Protein AF-A0A1A8QWS3-F1 (afdb_monomer)

InterPro domains:
  IPR003961 Fibronectin type III [cd00063] (28-76)
  IPR013783 Immunoglobulin-like fold [G3DSA:2.60.40.10] (25-90)
  IPR015152 Growth hormone/erythropoietin receptor, ligand binding [PF09067] (25-90)
  IPR036116 Fibronectin type III superfamily [SSF49265] (19-90)

Radius of gyration: 25.27 Å; Cα contacts (8 Å, |Δi|>4): 124; chains: 1; bounding box: 44×25×82 Å

Foldseek 3Di:
DDDPPPDCDPVNVVVVVVPPPPLFFDDWDDKAWDDKDDPPVQKIKTAIDTGHNSPPDDDDWDWDDDPPDPDIDTQPDCPPVHHRMGIGND

pLDDT: mean 83.09, std 15.13, range [37.53, 96.62]

Organism: NCBI:txid451742

Sequence (90 aa):
MRKAEGGISLRLLLLFMLHATGTSYSPPGKPTLTRCRSPEKETFTCWWEPGSDGGLPTKYALYYRKENSDKVFECPDYRTAGENSCFFNK

Secondary structure (DSSP, 8-state):
---------HHHHHHHHHH-------PPPPPEEEEEE-SSSS-EEEEEE----TTS------EEE-TT---EEE-S-SSTT-TTEEEE--

Nearest PDB structures (foldseek):
  3npz-assembly1_B  TM=9.039E-01  e=1.905E-08  Rattus norvegicus
  3ew3-assembly1_B  TM=9.112E-01  e=4.256E-08  Rattus norvegicus
  4i18-assembly1_C  TM=8.503E-01  e=4.192E-07  Homo sapiens
  3ncf-assembly1_B  TM=8.476E-01  e=5.368E-07  Homo sapiens
  3ncb-assembly1_B  TM=8.432E-01  e=6.074E-07  Homo sapiens

Structure (mmCIF, N/CA/C/O backbone):
data_AF-A0A1A8QWS3-F1
#
_entry.id   AF-A0A1A8QWS3-F1
#
loop_
_atom_site.group_PDB
_atom_site.id
_atom_site.type_symbol
_atom_site.label_atom_id
_atom_site.label_alt_id
_atom_site.label_comp_id
_atom_site.label_asym_id
_atom_site.label_entity_id
_atom_site.label_seq_id
_atom_site.pdbx_PDB_ins_code
_atom_site.Cartn_x
_atom_site.Cartn_y
_atom_site.Cartn_z
_atom_site.occupancy
_atom_site.B_iso_or_equiv
_atom_site.auth_seq_id
_atom_site.auth_comp_id
_atom_site.auth_asym_id
_atom_site.auth_atom_id
_atom_site.pdbx_PDB_model_num
ATOM 1 N N . MET A 1 1 ? 14.099 -1.180 -64.829 1.00 37.53 1 MET A N 1
ATOM 2 C CA . MET A 1 1 ? 13.883 -2.087 -63.680 1.00 37.53 1 MET A CA 1
ATOM 3 C C . MET A 1 1 ? 15.071 -1.947 -62.739 1.00 37.53 1 MET A C 1
ATOM 5 O O . MET A 1 1 ? 16.173 -2.303 -63.128 1.00 37.53 1 MET A O 1
ATOM 9 N N . ARG A 1 2 ? 14.899 -1.328 -61.565 1.00 43.59 2 ARG A N 1
ATOM 10 C CA . ARG A 1 2 ? 15.979 -1.180 -60.575 1.00 43.59 2 ARG A CA 1
ATOM 11 C C . ARG A 1 2 ? 15.944 -2.399 -59.655 1.00 43.59 2 ARG A C 1
ATOM 13 O O . ARG A 1 2 ? 14.994 -2.540 -58.894 1.00 43.59 2 ARG A O 1
ATOM 20 N N . LYS A 1 3 ? 16.942 -3.284 -59.743 1.00 40.03 3 LYS A N 1
ATOM 21 C CA . LYS A 1 3 ? 17.159 -4.306 -58.713 1.00 40.03 3 LYS A CA 1
ATOM 22 C C . LYS A 1 3 ? 17.724 -3.605 -57.481 1.00 40.03 3 LYS A C 1
ATOM 24 O O . LYS A 1 3 ? 18.856 -3.135 -57.503 1.00 40.03 3 LYS A O 1
ATOM 29 N N . ALA A 1 4 ? 16.911 -3.493 -56.438 1.00 47.00 4 ALA A N 1
ATOM 30 C CA . ALA A 1 4 ? 17.395 -3.182 -55.105 1.00 47.00 4 ALA A CA 1
ATOM 31 C C . ALA A 1 4 ? 17.969 -4.479 -54.523 1.00 47.00 4 ALA A C 1
ATOM 33 O O . ALA A 1 4 ? 17.218 -5.350 -54.088 1.00 47.00 4 ALA A O 1
ATOM 34 N N . GLU A 1 5 ? 19.288 -4.643 -54.568 1.00 49.19 5 GLU A N 1
ATOM 35 C CA . GLU A 1 5 ? 19.945 -5.708 -53.812 1.00 49.19 5 GLU A CA 1
ATOM 36 C C . GLU A 1 5 ? 20.088 -5.233 -52.367 1.00 49.19 5 GLU A C 1
ATOM 38 O O . GLU A 1 5 ? 21.011 -4.507 -52.002 1.00 49.19 5 GLU A O 1
ATOM 43 N N . GLY A 1 6 ? 19.085 -5.584 -51.559 1.00 59.09 6 GLY A N 1
ATOM 44 C CA . GLY A 1 6 ? 19.042 -5.337 -50.121 1.00 59.09 6 GLY A CA 1
ATOM 45 C C . GLY A 1 6 ? 20.048 -6.212 -49.376 1.00 59.09 6 GLY A C 1
ATOM 46 O O . GLY A 1 6 ? 19.663 -7.138 -48.671 1.00 59.09 6 GLY A O 1
ATOM 47 N N . GLY A 1 7 ? 21.338 -5.932 -49.542 1.00 62.00 7 GLY A N 1
ATOM 48 C CA . GLY A 1 7 ? 22.399 -6.489 -48.710 1.00 62.00 7 GLY A CA 1
ATOM 49 C C . GLY A 1 7 ? 22.561 -5.644 -47.452 1.00 62.00 7 GLY A C 1
ATOM 50 O O . GLY A 1 7 ? 23.219 -4.605 -47.479 1.00 62.00 7 GLY A O 1
ATOM 51 N N . ILE A 1 8 ? 21.953 -6.061 -46.342 1.00 65.88 8 ILE A N 1
ATOM 52 C CA . ILE A 1 8 ? 22.160 -5.415 -45.041 1.00 65.88 8 ILE A CA 1
ATOM 53 C C . ILE A 1 8 ? 23.631 -5.630 -44.647 1.00 65.88 8 ILE A C 1
ATOM 55 O O . ILE A 1 8 ? 24.058 -6.752 -44.386 1.00 65.88 8 ILE A O 1
ATOM 59 N N . SER A 1 9 ? 24.426 -4.555 -44.645 1.00 74.75 9 SER A N 1
ATOM 60 C CA . SER A 1 9 ? 25.855 -4.605 -44.307 1.00 74.75 9 SER A CA 1
ATOM 61 C C . SER A 1 9 ? 26.062 -5.147 -42.889 1.00 74.75 9 SER A C 1
ATOM 63 O O . SER A 1 9 ? 25.398 -4.707 -41.953 1.00 74.75 9 SER A O 1
ATOM 65 N N . LEU A 1 10 ? 27.030 -6.049 -42.699 1.00 66.62 10 LEU A N 1
ATOM 66 C CA . LEU A 1 10 ? 27.403 -6.604 -41.387 1.00 66.62 10 LEU A CA 1
ATOM 67 C C . LEU A 1 10 ? 27.733 -5.507 -40.355 1.00 66.62 10 LEU A C 1
ATOM 69 O O . LEU A 1 10 ? 27.464 -5.663 -39.168 1.00 66.62 10 LEU A O 1
ATOM 73 N N . ARG A 1 11 ? 28.247 -4.356 -40.814 1.00 69.19 11 ARG A N 1
ATOM 74 C CA . ARG A 1 11 ? 28.453 -3.154 -39.987 1.00 69.19 11 ARG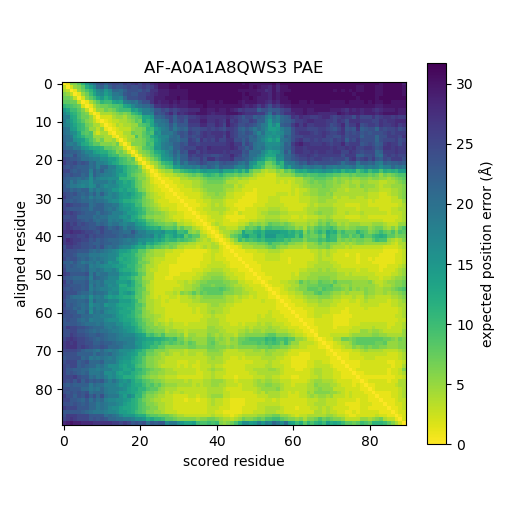 A CA 1
ATOM 75 C C . ARG A 1 11 ? 27.133 -2.576 -39.470 1.00 69.19 11 ARG A C 1
ATOM 77 O O . ARG A 1 11 ? 27.073 -2.157 -38.321 1.00 69.19 11 ARG A O 1
ATOM 84 N N . LEU A 1 12 ? 26.091 -2.585 -40.302 1.00 66.19 12 LEU A N 1
ATOM 85 C CA . LEU A 1 12 ? 24.747 -2.130 -39.951 1.00 66.19 12 LEU A CA 1
ATOM 86 C C . LEU A 1 12 ? 24.098 -3.083 -38.934 1.00 66.19 12 LEU A C 1
ATOM 88 O O . LEU A 1 12 ? 23.521 -2.616 -37.961 1.00 66.19 12 LEU A O 1
ATOM 92 N N . LEU A 1 13 ? 24.274 -4.402 -39.090 1.00 67.38 13 LEU A N 1
ATOM 93 C CA . LEU A 1 13 ? 23.818 -5.401 -38.108 1.00 67.38 13 LEU A CA 1
ATOM 94 C C . LEU A 1 13 ? 24.506 -5.232 -36.743 1.00 67.38 13 LEU A C 1
ATOM 96 O O . LEU A 1 13 ? 23.837 -5.245 -35.714 1.00 67.38 13 LEU A O 1
ATOM 100 N N . LEU A 1 14 ? 25.826 -5.017 -36.726 1.00 65.88 14 LEU A N 1
ATOM 101 C CA . LEU A 1 14 ? 26.589 -4.782 -35.492 1.00 65.88 14 LEU A CA 1
ATOM 102 C C . LEU A 1 14 ? 26.154 -3.493 -34.770 1.00 65.88 14 LEU A C 1
ATOM 104 O O . LEU A 1 14 ? 26.080 -3.476 -33.544 1.00 65.88 14 LEU A O 1
ATOM 108 N N . LEU A 1 15 ? 25.813 -2.439 -35.521 1.00 65.50 15 LEU A N 1
ATOM 109 C CA . LEU A 1 15 ? 25.241 -1.201 -34.978 1.00 65.50 15 LEU A CA 1
ATOM 110 C C . LEU A 1 15 ? 23.838 -1.415 -34.383 1.00 65.50 15 LEU A C 1
ATOM 112 O O . LEU A 1 15 ? 23.515 -0.800 -33.372 1.00 65.50 15 LEU A O 1
ATOM 116 N N . PHE A 1 16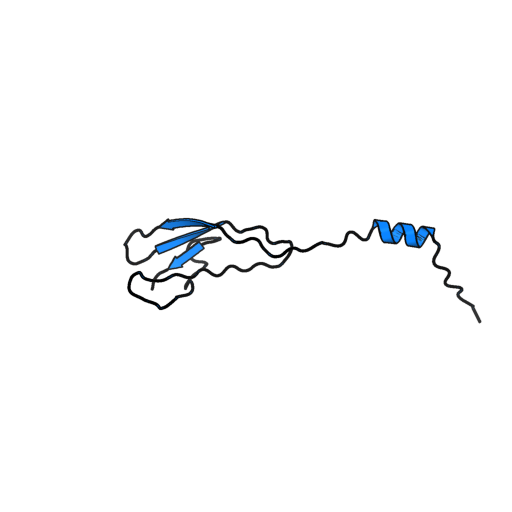 ? 23.006 -2.289 -34.959 1.00 61.78 16 PHE A N 1
ATOM 117 C CA . PHE A 1 16 ? 21.674 -2.598 -34.418 1.00 61.78 16 PHE A CA 1
ATOM 118 C C . PHE A 1 16 ? 21.728 -3.356 -33.084 1.00 61.78 16 PHE A C 1
ATOM 120 O O . PHE A 1 16 ? 20.953 -3.046 -32.181 1.00 61.78 16 PHE A O 1
ATOM 127 N N . MET A 1 17 ? 22.665 -4.296 -32.922 1.00 62.25 17 MET A N 1
ATOM 128 C CA . MET A 1 17 ? 22.816 -5.054 -31.670 1.00 62.25 17 MET A CA 1
ATOM 129 C C . MET A 1 17 ? 23.289 -4.175 -30.501 1.00 62.25 17 MET A C 1
ATOM 131 O O . MET A 1 17 ? 22.946 -4.452 -29.357 1.00 62.25 17 MET A O 1
ATOM 135 N N . LEU A 1 18 ? 24.026 -3.091 -30.781 1.00 59.25 18 LEU A N 1
ATOM 136 C CA . LEU A 1 18 ? 24.505 -2.151 -29.760 1.00 59.25 18 LEU A CA 1
ATOM 137 C C . LEU A 1 18 ? 23.385 -1.258 -29.188 1.00 59.25 18 LEU A C 1
ATOM 139 O O . LEU A 1 18 ? 23.489 -0.801 -28.054 1.00 59.25 18 LEU A O 1
ATOM 143 N N . HIS A 1 19 ? 22.312 -1.030 -29.954 1.00 58.28 19 HIS A N 1
ATOM 144 C CA . HIS A 1 19 ? 21.151 -0.231 -29.535 1.00 58.28 19 HIS A CA 1
ATOM 145 C C . HIS A 1 19 ? 20.009 -1.069 -28.948 1.00 58.28 19 HIS A C 1
ATOM 147 O O . HIS A 1 19 ? 19.024 -0.513 -28.465 1.00 58.28 19 HIS A O 1
ATOM 153 N N . ALA A 1 20 ? 20.118 -2.400 -28.973 1.00 58.97 20 ALA A N 1
ATOM 154 C CA . ALA A 1 20 ? 19.130 -3.295 -28.386 1.00 58.97 20 ALA A CA 1
ATOM 155 C C . ALA A 1 20 ? 19.316 -3.384 -26.861 1.00 58.97 20 ALA A C 1
ATOM 157 O O . ALA A 1 20 ? 19.587 -4.447 -26.308 1.00 58.97 20 ALA A O 1
ATOM 158 N N . THR A 1 21 ? 19.168 -2.262 -26.154 1.00 63.69 21 THR A N 1
ATOM 159 C CA . THR A 1 21 ? 18.962 -2.284 -24.704 1.00 63.69 21 THR A CA 1
ATOM 160 C C . THR A 1 21 ? 17.528 -2.740 -24.459 1.00 63.69 21 THR A C 1
ATOM 162 O O . THR A 1 21 ? 16.611 -1.926 -24.366 1.00 63.69 21 THR A O 1
ATOM 165 N N . GLY A 1 22 ? 17.303 -4.054 -24.441 1.00 65.81 22 GLY A N 1
ATOM 166 C CA . GLY A 1 22 ? 16.021 -4.601 -24.014 1.00 65.81 22 GLY A CA 1
ATOM 167 C C . GLY A 1 22 ? 15.738 -4.129 -22.590 1.00 65.81 22 GLY A C 1
ATOM 168 O O . GLY A 1 22 ? 16.535 -4.393 -21.691 1.00 65.81 22 GLY A O 1
ATOM 169 N N . THR A 1 23 ? 14.636 -3.411 -22.374 1.00 72.62 23 THR A N 1
ATOM 170 C CA . THR A 1 23 ? 14.153 -3.119 -21.025 1.00 72.62 23 THR A CA 1
ATOM 171 C C . THR A 1 23 ? 13.728 -4.443 -20.402 1.00 72.62 23 THR A C 1
ATOM 173 O O . THR A 1 23 ? 12.690 -5.010 -20.740 1.00 72.62 23 THR A O 1
ATOM 176 N N . SER A 1 24 ? 14.572 -5.002 -19.536 1.00 83.44 24 SER A N 1
ATOM 177 C CA . SER A 1 24 ? 14.200 -6.186 -18.772 1.00 83.44 24 SER A CA 1
ATOM 178 C C . SER A 1 24 ? 13.267 -5.751 -17.652 1.00 83.44 24 SER A C 1
ATOM 180 O O . SER A 1 24 ? 13.694 -5.083 -16.710 1.00 83.44 24 SER A O 1
ATOM 182 N N . TYR A 1 25 ? 12.000 -6.121 -17.769 1.00 91.50 25 TYR A N 1
ATOM 183 C CA . TYR A 1 25 ? 11.027 -5.958 -16.699 1.00 91.50 25 TYR A CA 1
ATOM 184 C C . TYR A 1 25 ? 11.148 -7.102 -15.694 1.00 91.50 25 TYR A C 1
ATOM 186 O O . TYR A 1 25 ? 11.467 -8.237 -16.061 1.00 91.50 25 TYR A O 1
ATOM 194 N N . SER A 1 26 ? 10.854 -6.816 -14.432 1.00 91.50 26 SER A N 1
ATOM 195 C CA . SER A 1 26 ? 10.715 -7.816 -13.377 1.00 91.50 26 SER A CA 1
ATOM 196 C C . SER A 1 26 ? 9.343 -7.696 -12.711 1.00 91.50 26 SER A C 1
ATOM 198 O O . SER A 1 26 ? 8.672 -6.671 -12.833 1.00 91.50 26 SER A O 1
ATOM 200 N N . PRO A 1 27 ? 8.863 -8.748 -12.030 1.00 91.75 27 PRO A N 1
ATOM 201 C CA . PRO A 1 27 ? 7.664 -8.629 -11.214 1.00 91.75 27 PRO A CA 1
ATOM 202 C C . PRO A 1 27 ? 7.851 -7.559 -10.125 1.00 91.75 27 PRO A C 1
ATOM 204 O O . PRO A 1 27 ? 8.930 -7.511 -9.522 1.00 91.75 27 PRO A O 1
ATOM 207 N N . PRO A 1 28 ? 6.817 -6.754 -9.822 1.00 93.81 28 PRO A N 1
ATOM 208 C CA . PRO A 1 28 ? 6.886 -5.799 -8.730 1.00 93.81 28 PRO A CA 1
ATOM 209 C C . PRO A 1 28 ? 7.190 -6.481 -7.393 1.00 93.81 28 PRO A C 1
ATOM 211 O O . PRO A 1 28 ? 6.644 -7.535 -7.055 1.00 93.81 28 PRO A O 1
ATOM 214 N N . GLY A 1 29 ? 8.057 -5.853 -6.610 1.00 94.25 29 GLY A N 1
ATOM 215 C CA . GLY A 1 29 ? 8.366 -6.234 -5.247 1.00 94.25 29 GLY A CA 1
ATOM 216 C C . GLY A 1 29 ? 7.171 -6.041 -4.315 1.00 94.25 29 GLY A C 1
ATOM 217 O O . GLY A 1 29 ? 6.332 -5.153 -4.489 1.00 94.25 29 GLY A O 1
ATOM 218 N N . LYS A 1 30 ? 7.115 -6.876 -3.277 1.00 93.69 30 LYS A N 1
ATOM 219 C CA . LYS A 1 30 ? 6.080 -6.795 -2.245 1.00 93.69 30 LYS A CA 1
ATOM 220 C C . LYS A 1 30 ? 6.217 -5.478 -1.454 1.00 93.69 30 LYS A C 1
ATOM 222 O O . LYS A 1 30 ? 7.326 -5.180 -1.013 1.00 93.69 30 LYS A O 1
ATOM 227 N N . PRO A 1 31 ? 5.126 -4.722 -1.232 1.00 95.19 31 PRO A N 1
ATOM 228 C CA . PRO A 1 31 ? 5.158 -3.539 -0.377 1.00 95.19 31 PRO A CA 1
ATOM 229 C C . PRO A 1 31 ? 5.325 -3.919 1.100 1.00 95.19 31 PRO A C 1
ATOM 231 O O . PRO A 1 31 ? 4.925 -5.008 1.529 1.00 95.19 31 PRO A O 1
ATOM 234 N N . THR A 1 32 ? 5.848 -2.986 1.892 1.00 96.00 32 THR A N 1
ATOM 235 C CA . THR A 1 32 ? 6.067 -3.170 3.334 1.00 96.00 32 THR A C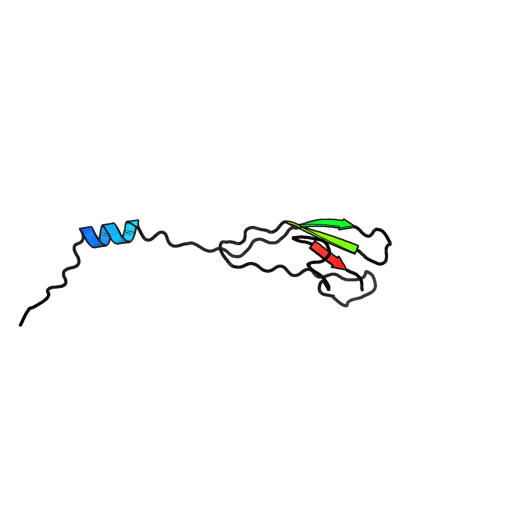A 1
ATOM 236 C C . THR A 1 32 ? 5.166 -2.236 4.128 1.00 96.00 32 THR A C 1
ATOM 238 O O . THR A 1 32 ? 5.212 -1.027 3.934 1.00 96.00 32 THR A O 1
ATOM 241 N N . LEU A 1 33 ? 4.357 -2.777 5.045 1.00 95.75 33 LEU A N 1
ATOM 242 C CA . LEU A 1 33 ? 3.596 -1.963 5.999 1.00 95.75 33 LEU A CA 1
ATOM 243 C C . LEU A 1 33 ? 4.556 -1.332 7.011 1.00 95.75 33 LEU A C 1
ATOM 245 O O . LEU A 1 33 ? 5.240 -2.049 7.737 1.00 95.75 33 LEU A O 1
ATOM 249 N N . THR A 1 34 ? 4.590 -0.003 7.075 1.00 96.06 34 THR A N 1
ATOM 250 C CA . THR A 1 34 ? 5.524 0.738 7.939 1.00 96.06 34 THR A CA 1
ATOM 251 C C . THR A 1 34 ? 4.889 1.160 9.254 1.00 96.06 34 THR A C 1
ATOM 253 O O . THR A 1 34 ? 5.543 1.175 10.298 1.00 96.06 34 THR A O 1
ATOM 256 N N . ARG A 1 35 ? 3.601 1.514 9.228 1.00 93.69 35 ARG A N 1
ATOM 257 C CA . ARG A 1 35 ? 2.873 1.986 10.407 1.00 93.69 35 ARG A CA 1
ATOM 258 C C . ARG A 1 35 ? 1.382 1.757 10.238 1.00 93.69 35 ARG A C 1
ATOM 260 O O . ARG A 1 35 ? 0.842 2.021 9.172 1.00 93.69 35 ARG A O 1
ATOM 267 N N . CYS A 1 36 ? 0.712 1.384 11.323 1.00 92.81 36 CYS A N 1
ATOM 268 C CA . CYS A 1 36 ? -0.732 1.530 11.458 1.00 92.81 36 CYS A CA 1
ATOM 269 C C . CYS A 1 36 ? -1.037 2.305 12.744 1.00 92.81 36 CYS A C 1
ATOM 271 O O . CYS A 1 36 ? -0.440 2.039 13.787 1.00 92.81 36 CYS A O 1
ATOM 273 N N . ARG A 1 37 ? -1.933 3.289 12.677 1.00 92.06 37 ARG A N 1
ATOM 274 C CA . ARG A 1 37 ? -2.331 4.131 13.810 1.00 92.06 37 ARG A CA 1
ATOM 275 C C . ARG A 1 37 ? -3.847 4.146 13.917 1.00 92.06 37 ARG A C 1
ATOM 277 O O . ARG A 1 37 ? -4.517 4.470 12.946 1.00 92.06 37 ARG A O 1
ATOM 284 N N . SER A 1 38 ? -4.365 3.876 15.110 1.00 89.31 38 SER A N 1
ATOM 285 C CA . SER A 1 38 ? -5.787 4.004 15.428 1.00 89.31 38 SER A CA 1
ATOM 286 C C . SER A 1 38 ? -5.956 4.976 16.596 1.00 89.31 38 SER A C 1
ATOM 288 O O . SER A 1 38 ? -5.761 4.578 17.744 1.00 89.31 38 SER A O 1
ATOM 290 N N . PRO A 1 39 ? -6.218 6.270 16.334 1.00 82.12 39 PRO A N 1
ATOM 291 C CA . PRO A 1 39 ? -6.336 7.271 17.395 1.00 82.12 39 PRO A CA 1
ATOM 292 C C . PRO A 1 39 ? -7.519 7.005 18.331 1.00 82.12 39 PRO A C 1
ATOM 294 O O . PRO A 1 39 ? -7.410 7.204 19.535 1.00 82.12 39 PRO A O 1
ATOM 297 N N . GLU A 1 40 ? -8.629 6.535 17.768 1.00 80.88 40 GLU A N 1
ATOM 298 C CA . GLU A 1 40 ? -9.932 6.437 18.433 1.00 80.88 40 GLU A CA 1
ATOM 299 C C . GLU A 1 40 ? -10.438 4.996 18.581 1.00 80.88 40 GLU A C 1
ATOM 301 O O . GLU A 1 40 ? -11.558 4.783 19.022 1.00 80.88 40 GLU A O 1
ATOM 306 N N . LYS A 1 41 ? -9.622 3.990 18.226 1.00 74.62 41 LYS A N 1
ATOM 307 C CA . LYS A 1 41 ? -9.973 2.551 18.212 1.00 74.62 41 LYS A CA 1
ATOM 308 C C . LYS A 1 41 ? -11.157 2.163 17.311 1.00 74.62 41 LYS A C 1
ATOM 310 O O . LYS A 1 41 ? -11.428 0.975 17.173 1.00 74.62 41 LYS A O 1
ATOM 315 N N . GLU A 1 42 ? -11.812 3.128 16.673 1.00 75.06 42 GLU A N 1
ATOM 316 C CA . GLU A 1 42 ? -12.872 2.910 15.684 1.00 75.06 42 GLU A CA 1
ATOM 317 C C . GLU A 1 42 ? -12.339 3.006 14.255 1.00 75.06 42 GLU A C 1
ATOM 319 O O . GLU A 1 42 ? -12.611 2.136 13.428 1.00 75.06 42 GLU A O 1
ATOM 324 N N . THR A 1 43 ? -11.519 4.022 13.979 1.00 85.75 43 THR A N 1
ATOM 325 C CA . THR A 1 43 ? -10.837 4.182 12.693 1.00 85.75 43 THR A CA 1
ATOM 326 C C . THR A 1 43 ? -9.358 3.866 12.825 1.00 85.75 43 THR A C 1
ATOM 328 O O . THR A 1 43 ? -8.747 4.019 13.890 1.00 85.75 43 THR A O 1
ATOM 331 N N . PHE A 1 44 ? -8.751 3.405 11.739 1.00 89.12 44 PHE A N 1
ATOM 332 C CA . PHE A 1 44 ? -7.308 3.249 11.689 1.00 89.12 44 PHE A CA 1
ATOM 333 C C . PHE A 1 44 ? -6.764 3.622 10.324 1.00 89.12 44 PHE A C 1
ATOM 335 O O . PHE A 1 44 ? -7.412 3.456 9.296 1.00 89.12 44 PHE A O 1
ATOM 342 N N . THR A 1 45 ? -5.541 4.124 10.328 1.00 94.12 45 THR A N 1
ATOM 343 C CA . THR A 1 45 ? -4.808 4.459 9.120 1.00 94.12 45 THR A CA 1
ATOM 344 C C . THR A 1 45 ? -3.566 3.600 9.059 1.00 94.12 45 THR A C 1
ATOM 346 O O . THR A 1 45 ? -2.824 3.538 10.039 1.00 94.12 45 THR A O 1
ATOM 349 N N . CYS A 1 46 ? -3.326 2.956 7.925 1.00 94.81 46 CYS A N 1
ATOM 350 C CA . CYS A 1 46 ? -2.085 2.242 7.658 1.00 94.81 46 CYS A CA 1
ATOM 351 C C . CYS A 1 46 ? -1.319 2.919 6.527 1.00 94.81 46 CYS A C 1
ATOM 353 O O . CYS A 1 46 ? -1.926 3.416 5.584 1.00 94.81 46 CYS A O 1
ATOM 355 N N . TRP A 1 47 ? 0.005 2.896 6.611 1.00 96.06 47 TRP A N 1
ATOM 356 C CA . TRP A 1 47 ? 0.919 3.380 5.582 1.00 96.06 47 TRP A CA 1
ATOM 357 C C . TRP A 1 47 ? 1.850 2.255 5.155 1.00 96.06 47 TRP A C 1
ATOM 359 O O . TRP A 1 47 ? 2.193 1.375 5.956 1.00 96.06 47 TRP A O 1
ATOM 369 N N . TRP A 1 48 ? 2.260 2.286 3.893 1.00 96.62 48 TRP A N 1
ATOM 370 C CA . TRP A 1 48 ? 3.218 1.341 3.343 1.00 9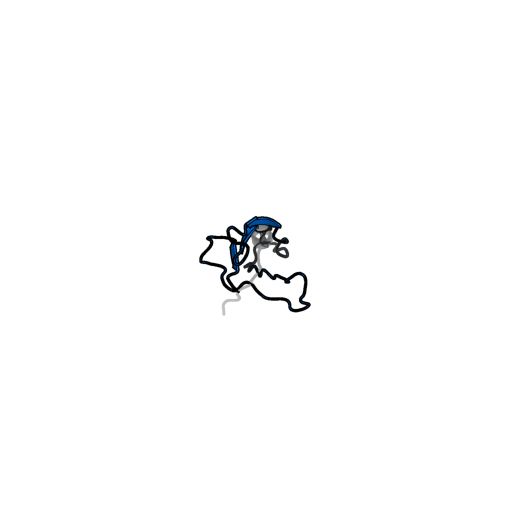6.62 48 TRP A CA 1
ATOM 371 C C . TRP A 1 48 ? 4.311 2.047 2.549 1.00 96.62 48 TRP A C 1
ATOM 373 O O . TRP A 1 48 ? 4.160 3.180 2.101 1.00 96.62 48 TRP A O 1
ATOM 383 N N . GLU A 1 49 ? 5.415 1.342 2.358 1.00 96.50 49 GLU A N 1
ATOM 384 C CA . GLU A 1 49 ? 6.432 1.684 1.374 1.00 96.50 49 GLU A CA 1
ATOM 385 C C . GLU A 1 49 ? 6.287 0.761 0.156 1.00 96.50 49 GLU A C 1
ATOM 387 O O . GLU A 1 49 ? 6.099 -0.454 0.327 1.00 96.50 49 GLU A O 1
ATOM 392 N N . PRO A 1 50 ? 6.315 1.309 -1.074 1.00 95.56 50 PRO A N 1
ATOM 393 C CA . PRO A 1 50 ? 6.267 0.507 -2.288 1.00 95.56 50 PRO A CA 1
ATOM 394 C C . PRO A 1 50 ? 7.527 -0.360 -2.415 1.00 95.56 50 PRO A C 1
ATOM 396 O O . PRO A 1 50 ? 8.629 0.055 -2.061 1.00 95.56 50 PRO A O 1
ATOM 399 N N . GLY A 1 51 ? 7.364 -1.574 -2.942 1.00 93.62 51 GLY A N 1
ATOM 400 C CA . GLY A 1 51 ? 8.496 -2.363 -3.427 1.00 93.62 51 GLY A CA 1
ATOM 401 C C . GLY A 1 51 ? 9.016 -1.827 -4.766 1.00 93.62 51 GLY A C 1
ATOM 402 O O . GLY A 1 51 ? 8.455 -0.888 -5.327 1.00 93.62 51 GLY A O 1
ATOM 403 N N . SER A 1 52 ? 10.061 -2.456 -5.313 1.00 93.69 52 SER A N 1
ATOM 404 C CA . SER A 1 52 ? 10.478 -2.195 -6.701 1.00 93.69 52 SER A CA 1
ATOM 405 C C . SER A 1 52 ? 9.287 -2.380 -7.650 1.00 93.69 52 SER A C 1
ATOM 407 O O . SER A 1 52 ? 8.551 -3.347 -7.511 1.00 93.69 52 SER A O 1
ATOM 409 N N . ASP A 1 53 ? 9.081 -1.486 -8.610 1.00 91.25 53 ASP A N 1
ATOM 410 C CA . ASP A 1 53 ? 8.017 -1.623 -9.617 1.00 91.25 53 ASP A CA 1
ATOM 411 C C . ASP A 1 53 ? 8.381 -2.615 -10.737 1.00 91.25 53 ASP A C 1
ATOM 413 O O . ASP A 1 53 ? 7.539 -2.973 -11.559 1.00 91.25 53 ASP A O 1
ATOM 417 N N . GLY A 1 54 ? 9.648 -3.045 -10.789 1.00 91.12 54 GLY A N 1
ATOM 418 C CA . GLY A 1 54 ? 10.193 -3.884 -11.851 1.00 91.12 54 GLY A CA 1
ATOM 419 C C . GLY A 1 54 ? 10.027 -3.295 -13.256 1.00 91.12 54 GLY A C 1
ATOM 420 O O . GLY A 1 54 ? 10.016 -4.032 -14.242 1.00 91.12 54 GLY A O 1
ATOM 421 N N . GLY A 1 55 ? 9.866 -1.970 -13.354 1.00 90.56 55 GLY A N 1
ATOM 422 C CA . GLY A 1 55 ? 9.570 -1.253 -14.592 1.00 90.56 55 GLY A CA 1
ATOM 423 C C . GLY A 1 55 ? 8.142 -1.443 -15.118 1.00 90.56 55 GLY A C 1
ATOM 424 O O . GLY A 1 55 ? 7.864 -1.056 -16.252 1.00 90.56 55 GLY A O 1
ATOM 425 N N . LEU A 1 56 ? 7.235 -2.041 -14.340 1.00 89.94 56 LEU A N 1
ATOM 426 C CA . LEU A 1 56 ? 5.842 -2.266 -14.723 1.00 89.94 56 LEU A CA 1
ATOM 427 C C . LEU A 1 56 ? 4.894 -1.345 -13.939 1.00 89.94 56 LEU A C 1
ATOM 429 O O . LEU A 1 56 ? 5.130 -1.067 -12.759 1.00 89.94 56 LEU A O 1
ATOM 433 N N . PRO A 1 57 ? 3.770 -0.905 -14.541 1.00 92.31 57 PRO A N 1
ATOM 434 C CA . PRO A 1 57 ? 2.723 -0.211 -13.800 1.00 92.31 57 PRO A CA 1
ATOM 435 C C . PRO A 1 57 ? 2.265 -1.053 -12.605 1.00 92.31 57 PRO A C 1
ATOM 437 O O . PRO A 1 57 ? 1.763 -2.165 -12.770 1.00 92.31 57 PRO A O 1
ATOM 440 N N . THR A 1 58 ? 2.436 -0.517 -11.398 1.00 91.56 58 THR A N 1
ATOM 441 C CA . THR A 1 58 ? 2.172 -1.238 -10.151 1.00 91.56 58 THR A CA 1
ATOM 442 C C . THR A 1 58 ? 1.006 -0.598 -9.410 1.00 91.56 58 THR A C 1
ATOM 444 O O . THR A 1 58 ? 0.945 0.621 -9.253 1.00 91.56 58 THR A O 1
ATOM 447 N N . LYS A 1 59 ? 0.068 -1.426 -8.940 1.00 92.75 59 LYS A N 1
ATOM 448 C CA . LYS A 1 59 ? -1.061 -1.003 -8.106 1.00 92.75 59 LYS A CA 1
ATOM 449 C C . LYS A 1 59 ? -1.066 -1.808 -6.814 1.00 92.75 59 LYS A C 1
ATOM 451 O O . LYS A 1 59 ? -0.900 -3.025 -6.844 1.00 92.75 59 LYS A O 1
ATOM 456 N N . TYR A 1 60 ? -1.297 -1.129 -5.698 1.00 92.44 60 TYR A N 1
ATOM 457 C CA . TYR A 1 60 ? -1.362 -1.751 -4.381 1.00 92.44 60 TYR A CA 1
ATOM 458 C C . TYR A 1 60 ? -2.806 -1.922 -3.928 1.00 92.44 60 TYR A C 1
ATOM 460 O O . TYR A 1 60 ? -3.646 -1.054 -4.166 1.00 92.44 60 TYR A O 1
ATOM 468 N N . ALA A 1 61 ? -3.064 -3.047 -3.266 1.00 93.38 61 ALA A N 1
ATOM 469 C CA . ALA A 1 61 ? -4.315 -3.314 -2.584 1.00 93.38 61 ALA A CA 1
ATOM 470 C C . ALA A 1 61 ? -4.025 -3.736 -1.140 1.00 93.38 61 ALA A C 1
ATOM 472 O O . ALA A 1 61 ? -3.223 -4.641 -0.900 1.00 93.38 61 ALA A O 1
ATOM 473 N N . LEU A 1 62 ? -4.646 -3.052 -0.183 1.00 93.38 62 LEU A N 1
ATOM 474 C CA . LEU A 1 62 ? -4.555 -3.351 1.238 1.00 93.38 62 LEU A CA 1
ATOM 475 C C . LEU A 1 62 ? -5.840 -4.025 1.702 1.00 93.38 62 LEU A C 1
ATOM 477 O O . LEU A 1 62 ? -6.945 -3.595 1.372 1.00 93.38 62 LEU A O 1
ATOM 481 N N . TYR A 1 63 ? -5.665 -5.049 2.529 1.00 92.44 63 TYR A N 1
ATOM 482 C CA . TYR A 1 63 ? -6.749 -5.825 3.110 1.00 92.44 63 TYR A CA 1
ATOM 483 C C . TYR A 1 63 ? -6.601 -5.877 4.626 1.00 9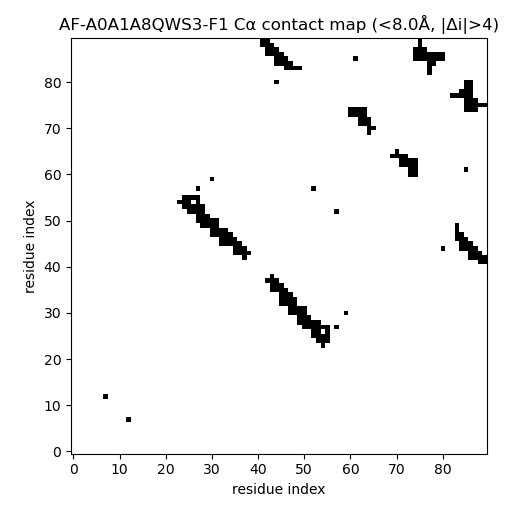2.44 63 TYR A C 1
ATOM 485 O O . TYR A 1 63 ? -5.483 -5.905 5.144 1.00 92.44 63 TYR A O 1
ATOM 493 N N . TYR A 1 64 ? -7.724 -5.929 5.335 1.00 87.88 64 TYR A N 1
ATOM 494 C CA . TYR A 1 64 ? -7.756 -6.100 6.784 1.00 87.88 64 TYR A CA 1
ATOM 495 C C . TYR A 1 64 ? -8.785 -7.144 7.202 1.00 87.88 64 TYR A C 1
ATOM 497 O O . TYR A 1 64 ? -9.751 -7.437 6.491 1.00 87.88 64 TYR A O 1
ATOM 505 N N . ARG A 1 65 ? -8.562 -7.696 8.394 1.00 89.81 65 ARG A N 1
ATOM 506 C CA . ARG A 1 65 ? -9.463 -8.626 9.064 1.00 89.81 65 ARG A CA 1
ATOM 507 C C . ARG A 1 65 ? -9.643 -8.171 10.506 1.00 89.81 65 ARG A C 1
ATOM 509 O O . ARG A 1 65 ? -8.666 -7.828 11.169 1.00 89.81 65 ARG A O 1
ATOM 516 N N . LYS A 1 66 ? -10.886 -8.160 10.984 1.00 85.44 66 LYS A N 1
ATOM 517 C CA . LYS A 1 66 ? -11.195 -7.906 12.399 1.00 85.44 66 LYS A CA 1
ATOM 518 C C . LYS A 1 66 ? -10.932 -9.197 13.185 1.00 85.44 66 LYS A C 1
ATOM 520 O O . LYS A 1 66 ? -11.172 -10.279 12.660 1.00 85.44 66 LYS A O 1
ATOM 52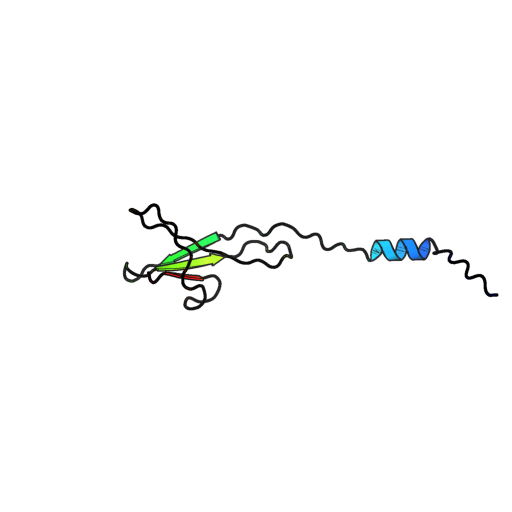5 N N . GLU A 1 67 ? -10.447 -9.097 14.421 1.00 84.69 67 GLU A N 1
ATOM 526 C CA . GLU A 1 67 ? -10.017 -10.255 15.230 1.00 84.69 67 GLU A CA 1
ATOM 527 C C . GLU A 1 67 ? -11.085 -11.362 15.322 1.00 84.69 67 GLU A C 1
ATOM 529 O O . GLU A 1 67 ? -10.768 -12.536 15.169 1.00 84.69 67 GLU A O 1
ATOM 534 N N . ASN A 1 68 ? -12.358 -10.972 15.436 1.00 87.50 68 ASN A N 1
ATOM 535 C CA . ASN A 1 68 ? -13.505 -11.878 15.569 1.00 87.50 68 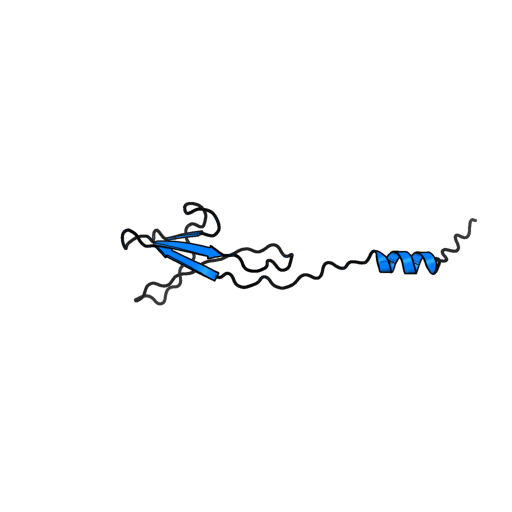ASN A CA 1
ATOM 536 C C . ASN A 1 68 ? -14.311 -12.056 14.267 1.00 87.50 68 ASN A C 1
ATOM 538 O O . ASN A 1 68 ? -15.525 -12.246 14.306 1.00 87.50 68 ASN A O 1
ATOM 542 N N . SER A 1 69 ? -13.682 -11.917 13.098 1.00 89.06 69 SER A N 1
ATOM 543 C CA . SER A 1 69 ? -14.358 -12.086 11.809 1.00 89.06 69 SER A CA 1
ATOM 544 C C . SER A 1 69 ? -13.464 -12.788 10.796 1.00 89.06 69 SER A C 1
ATOM 546 O O . SER A 1 69 ? -12.325 -12.385 10.594 1.00 89.06 69 SER A O 1
ATOM 548 N N . ASP A 1 70 ? -14.008 -13.768 10.078 1.00 93.81 70 ASP A N 1
ATOM 549 C CA . ASP A 1 70 ? -13.324 -14.392 8.935 1.00 93.81 70 ASP A CA 1
ATOM 550 C C . ASP A 1 70 ? -13.430 -13.560 7.652 1.00 93.81 70 ASP A C 1
ATOM 552 O O . ASP A 1 70 ? -12.803 -13.863 6.636 1.00 93.81 70 ASP A O 1
ATOM 556 N N . LYS A 1 71 ? -14.222 -12.484 7.684 1.00 94.38 71 LYS A N 1
ATOM 557 C CA . LYS A 1 71 ? -14.411 -11.616 6.532 1.00 94.38 71 LYS A CA 1
ATOM 558 C C . LYS A 1 71 ? -13.169 -10.757 6.317 1.00 94.38 71 LYS A C 1
ATOM 560 O O . LYS A 1 71 ? -12.757 -9.994 7.191 1.00 94.38 71 LYS A O 1
ATOM 565 N N . VAL A 1 72 ? -12.614 -10.861 5.116 1.00 93.19 72 VAL A N 1
ATOM 566 C CA . VAL A 1 72 ? -11.566 -9.971 4.621 1.00 93.19 72 VAL A CA 1
ATOM 567 C C . VAL A 1 72 ?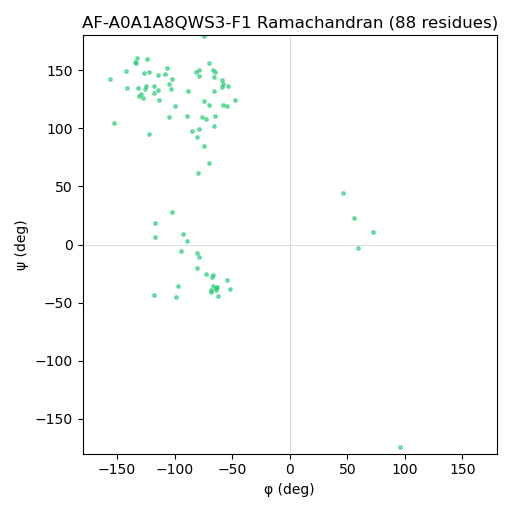 -12.226 -8.769 3.961 1.00 93.19 72 VAL A C 1
ATOM 569 O O . VAL A 1 72 ? -13.152 -8.911 3.161 1.00 93.19 72 VAL A O 1
ATOM 572 N N . PHE A 1 73 ? -11.748 -7.585 4.309 1.00 90.75 73 PHE A N 1
ATOM 573 C CA . PHE A 1 73 ? -12.228 -6.325 3.768 1.00 90.75 73 PHE A CA 1
ATOM 574 C C . PHE A 1 73 ? -11.090 -5.636 3.024 1.00 90.75 73 PHE A C 1
ATOM 576 O O . PHE A 1 73 ? -9.959 -5.597 3.510 1.00 90.75 73 PHE A O 1
ATOM 583 N N . GLU A 1 74 ? -11.388 -5.097 1.847 1.00 94.38 74 GLU A N 1
ATOM 584 C CA . GLU A 1 74 ? -10.464 -4.226 1.126 1.00 94.38 74 GLU A CA 1
ATOM 585 C C . GLU A 1 74 ? -10.501 -2.813 1.719 1.00 94.38 74 GLU A C 1
ATOM 587 O O . GLU A 1 74 ? -11.524 -2.372 2.253 1.00 94.38 74 GLU A O 1
ATOM 592 N N . CYS A 1 75 ? -9.375 -2.111 1.625 1.00 93.94 75 CYS A N 1
ATOM 593 C CA . CYS A 1 75 ? -9.266 -0.702 1.960 1.00 93.94 75 CYS A CA 1
ATOM 594 C C . CYS A 1 75 ? -10.398 0.127 1.326 1.00 93.94 75 CYS A C 1
ATOM 596 O O . CYS A 1 75 ? -10.548 0.122 0.101 1.00 93.94 75 CYS A O 1
ATOM 598 N N . PRO A 1 76 ? -11.170 0.878 2.129 1.00 94.38 76 PRO A N 1
ATOM 599 C CA . PRO A 1 76 ? -12.245 1.705 1.601 1.00 94.38 76 PRO A CA 1
ATOM 600 C C . PRO A 1 76 ? -11.741 3.040 1.033 1.00 94.38 76 PRO A C 1
ATOM 602 O O . PRO A 1 76 ? -12.458 3.660 0.249 1.00 94.38 76 PRO A O 1
ATOM 605 N N . ASP A 1 77 ? -10.542 3.494 1.420 1.00 94.88 77 ASP A N 1
ATOM 606 C CA . ASP A 1 77 ? -10.023 4.814 1.060 1.00 94.88 77 ASP A CA 1
ATOM 607 C C . ASP A 1 77 ? -8.485 4.864 1.011 1.00 94.88 77 ASP A C 1
ATOM 609 O O . ASP A 1 77 ? -7.812 4.932 2.040 1.00 94.88 77 ASP A O 1
ATOM 613 N N . TYR A 1 78 ? -7.932 4.882 -0.204 1.00 94.94 78 TYR A N 1
ATOM 614 C CA . TYR A 1 78 ? -6.490 5.003 -0.460 1.00 94.94 78 TYR A CA 1
ATOM 615 C C . TYR A 1 78 ? -5.986 6.452 -0.587 1.00 94.94 78 TYR A C 1
ATOM 617 O O . TYR A 1 78 ? -4.831 6.669 -0.947 1.00 94.94 78 TYR A O 1
ATOM 625 N N . ARG A 1 79 ? -6.851 7.460 -0.403 1.00 91.81 79 ARG A N 1
ATOM 626 C CA . ARG A 1 79 ? -6.552 8.849 -0.788 1.00 91.81 79 ARG A CA 1
ATOM 627 C C . ARG A 1 79 ? -6.536 9.801 0.396 1.00 91.81 79 ARG A C 1
ATOM 629 O O . ARG A 1 79 ? -5.655 10.653 0.480 1.00 91.81 79 ARG A O 1
ATOM 636 N N . THR A 1 80 ? -7.500 9.686 1.303 1.00 91.81 80 THR A N 1
ATOM 637 C CA . THR A 1 80 ? -7.711 10.697 2.353 1.00 91.81 80 THR A CA 1
ATOM 638 C C . THR A 1 80 ? -6.562 10.762 3.361 1.00 91.81 80 THR A C 1
ATOM 640 O O . THR A 1 80 ? -6.305 11.821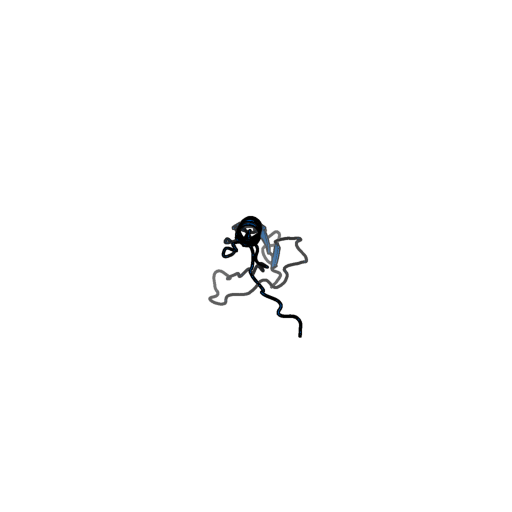 3.926 1.00 91.81 80 THR A O 1
ATOM 643 N N . ALA A 1 81 ? -5.825 9.666 3.554 1.00 91.38 81 ALA A N 1
ATOM 644 C CA . ALA A 1 81 ? -4.702 9.588 4.489 1.00 91.38 81 ALA A CA 1
ATOM 645 C C . ALA A 1 81 ? -3.315 9.894 3.874 1.00 91.38 81 ALA A C 1
ATOM 647 O O . ALA A 1 81 ? -2.291 9.728 4.548 1.00 91.38 81 ALA A O 1
ATOM 648 N N . GLY A 1 82 ? -3.277 10.368 2.624 1.00 93.25 82 GLY A N 1
ATOM 649 C CA . GLY A 1 82 ? -2.050 10.691 1.892 1.00 93.25 82 GLY A CA 1
ATOM 650 C C . GLY A 1 82 ? -1.555 9.562 0.986 1.00 93.25 82 GLY A C 1
ATOM 651 O O . GLY A 1 82 ? -2.220 8.542 0.802 1.00 93.25 82 GLY A O 1
ATOM 652 N N . GLU A 1 83 ? -0.382 9.753 0.388 1.00 94.38 83 GLU A N 1
ATOM 653 C CA . GLU A 1 83 ? 0.219 8.744 -0.486 1.00 94.38 83 GLU A CA 1
ATOM 654 C C . GLU A 1 83 ? 0.576 7.470 0.274 1.00 94.38 83 GLU A C 1
ATOM 656 O O . GLU A 1 83 ? 0.927 7.504 1.455 1.00 94.38 83 GLU A O 1
ATOM 661 N N . ASN A 1 84 ? 0.496 6.345 -0.438 1.00 95.12 84 ASN A N 1
ATOM 662 C CA . ASN A 1 84 ? 0.794 5.020 0.091 1.00 95.12 84 ASN A CA 1
ATOM 663 C C . ASN A 1 84 ? 0.144 4.765 1.458 1.00 95.12 84 ASN A C 1
ATOM 665 O O . ASN A 1 84 ? 0.777 4.277 2.398 1.00 95.12 84 ASN A O 1
ATOM 669 N N . SER A 1 85 ? -1.127 5.152 1.572 1.00 95.62 85 SER A N 1
ATOM 670 C CA . SER A 1 85 ? -1.896 5.033 2.797 1.00 95.62 85 SER A CA 1
ATOM 671 C C . SER A 1 85 ? -3.277 4.441 2.549 1.00 95.62 85 SER A C 1
ATOM 673 O O . SER A 1 85 ? -3.810 4.476 1.440 1.00 95.62 85 SER A O 1
ATOM 675 N N . CYS A 1 86 ? -3.842 3.856 3.595 1.00 95.12 86 CYS A N 1
ATOM 676 C CA . CYS A 1 86 ? -5.228 3.445 3.632 1.00 95.12 86 CYS A CA 1
ATOM 677 C C . CYS A 1 86 ? -5.872 3.959 4.912 1.00 95.12 86 CYS A C 1
ATOM 679 O O . CYS A 1 86 ? -5.365 3.696 6.005 1.00 95.12 86 CYS A O 1
ATOM 681 N N . PHE A 1 87 ? -7.002 4.645 4.769 1.00 93.56 87 PHE A N 1
ATOM 682 C CA . PHE A 1 87 ? -7.866 5.031 5.870 1.00 93.56 87 PHE A CA 1
ATOM 683 C C . PHE A 1 87 ? -9.047 4.066 5.974 1.00 93.56 87 PHE A C 1
ATOM 685 O O . PHE A 1 87 ? -9.847 3.935 5.051 1.00 93.56 87 PHE A O 1
ATOM 692 N N . PHE A 1 88 ? -9.163 3.390 7.110 1.00 86.44 88 PHE A N 1
ATOM 693 C CA . PHE A 1 88 ? -10.233 2.451 7.404 1.00 86.44 88 PHE A CA 1
ATOM 694 C C . PHE A 1 88 ? -11.218 3.098 8.370 1.00 86.44 88 PHE A C 1
ATOM 696 O O . PHE A 1 88 ? -10.911 3.308 9.543 1.00 86.44 88 PHE A O 1
ATOM 703 N N . ASN A 1 89 ? -12.409 3.404 7.864 1.00 80.56 89 ASN A N 1
ATOM 704 C CA . ASN A 1 89 ? -13.482 4.063 8.605 1.00 80.56 89 ASN A CA 1
ATOM 705 C C . ASN A 1 89 ? -14.747 3.196 8.763 1.00 80.56 89 ASN A C 1
ATOM 707 O O . ASN A 1 89 ? -15.826 3.740 8.998 1.00 80.56 89 ASN A O 1
ATOM 711 N N . LYS A 1 90 ? -14.642 1.870 8.575 1.00 67.25 90 LYS A N 1
ATOM 712 C CA . LYS A 1 90 ? -15.768 0.914 8.568 1.00 67.25 90 LYS A CA 1
ATOM 713 C C . LYS A 1 90 ? -15.447 -0.423 9.252 1.00 67.25 90 LYS A C 1
ATOM 715 O O . LYS A 1 90 ? -14.310 -0.934 9.153 1.00 67.25 90 LYS A O 1
#

Mean predicted aligned error: 11.16 Å

Solvent-accessible surface area (backbone atoms only — not comparable to full-atom values): 5815 Å² total; per-residue (Å²): 136,84,83,80,80,85,71,82,47,70,67,57,54,56,55,51,63,73,68,61,74,72,84,81,67,46,79,58,43,77,62,44,81,75,49,74,51,52,94,76,80,70,39,38,38,37,34,45,46,82,36,56,42,28,90,44,97,76,85,88,86,55,72,50,64,54,95,93,44,92,61,77,38,68,61,82,28,60,60,89,65,39,82,58,21,30,34,39,82,123